Protein AF-X1B6N2-F1 (afdb_monomer)

Organism: NCBI:txid412755

Nearest PDB structures (foldseek):
  8rth-assembly1_A  TM=7.668E-01  e=2.408E-02  Trypanosoma brucei
  8tal-assembly1_A  TM=2.373E-01  e=2.293E+00  Mus musculus
  4dpo-assembly1_B  TM=2.134E-01  e=5.411E+00  Methanosarcina mazei Go1
  2omo-assembly2_C  TM=2.189E-01  e=5.065E+00  Nitrosomonas europaea

InterPro domains:
  IPR011761 ATP-grasp fold [PS50975] (32-85)

Structure (mmCIF, N/CA/C/O backbone):
data_AF-X1B6N2-F1
#
_entry.id   AF-X1B6N2-F1
#
loop_
_atom_site.group_PDB
_atom_site.id
_atom_site.type_symbol
_atom_site.label_atom_id
_atom_site.label_alt_id
_atom_site.label_comp_id
_atom_site.label_asym_id
_atom_site.label_entity_id
_atom_site.label_seq_id
_atom_site.pdbx_PDB_ins_code
_atom_site.Cartn_x
_atom_site.Cartn_y
_atom_site.Cartn_z
_atom_site.occupancy
_atom_site.B_iso_or_equiv
_atom_site.auth_seq_id
_atom_site.auth_comp_id
_atom_site.auth_asym_id
_atom_site.auth_atom_id
_atom_site.pdbx_PDB_model_num
ATOM 1 N N . MET A 1 1 ? 6.677 -3.067 -14.664 1.00 71.62 1 MET A N 1
ATOM 2 C CA . MET A 1 1 ? 6.536 -4.355 -13.943 1.00 71.62 1 MET A CA 1
ATOM 3 C C . MET A 1 1 ? 7.738 -5.256 -14.234 1.00 71.62 1 MET A C 1
ATOM 5 O O . MET A 1 1 ? 8.092 -5.418 -15.397 1.00 71.62 1 MET A O 1
ATOM 9 N N . TYR A 1 2 ? 8.398 -5.786 -13.197 1.00 74.31 2 TYR A N 1
ATOM 10 C CA . TYR A 1 2 ? 9.524 -6.727 -13.314 1.00 74.31 2 TYR A CA 1
ATOM 11 C C . TYR A 1 2 ? 9.417 -7.825 -12.237 1.00 74.31 2 TYR A C 1
ATOM 13 O O . TYR A 1 2 ? 9.084 -7.473 -11.101 1.00 74.31 2 TYR A O 1
ATOM 21 N N . PRO A 1 3 ? 9.724 -9.109 -12.536 1.00 81.62 3 PRO A N 1
ATOM 22 C CA . PRO A 1 3 ? 10.042 -9.691 -13.855 1.00 81.62 3 PRO A CA 1
ATOM 23 C C . PRO A 1 3 ? 8.958 -9.446 -14.921 1.00 81.62 3 PRO A C 1
ATOM 25 O O . PRO A 1 3 ? 7.836 -9.100 -14.579 1.00 81.62 3 PRO A O 1
ATOM 28 N N . LEU A 1 4 ? 9.296 -9.547 -16.213 1.00 74.62 4 LEU A N 1
ATOM 29 C CA . LEU A 1 4 ? 8.442 -9.039 -17.306 1.00 74.62 4 LEU A CA 1
ATOM 30 C C . LEU A 1 4 ? 7.071 -9.728 -17.432 1.00 74.62 4 LEU A C 1
ATOM 32 O O . LEU A 1 4 ? 6.153 -9.120 -17.970 1.00 74.62 4 LEU A O 1
ATOM 36 N N . GLU A 1 5 ? 6.922 -10.940 -16.899 1.00 76.12 5 GLU A N 1
ATOM 37 C CA . GLU A 1 5 ? 5.683 -11.733 -16.985 1.00 76.12 5 GLU A CA 1
ATOM 38 C C . GLU A 1 5 ? 5.037 -12.017 -15.620 1.00 76.12 5 GLU A C 1
ATOM 40 O O . GLU A 1 5 ? 3.840 -12.263 -15.536 1.00 76.12 5 GLU A O 1
ATOM 45 N N . PHE A 1 6 ? 5.820 -11.944 -14.542 1.00 79.06 6 PHE A N 1
ATOM 46 C CA . PHE A 1 6 ? 5.410 -12.321 -13.179 1.00 79.06 6 PHE A CA 1
ATOM 47 C C . PHE A 1 6 ? 5.747 -11.229 -12.160 1.00 79.06 6 PHE A C 1
ATOM 49 O O . PHE A 1 6 ? 5.996 -11.495 -10.986 1.00 79.06 6 PHE A O 1
ATOM 56 N N . GLY A 1 7 ? 5.892 -9.996 -12.636 1.00 75.75 7 GLY A N 1
ATOM 57 C CA . GLY A 1 7 ? 6.342 -8.887 -11.818 1.00 75.75 7 GLY A CA 1
ATOM 58 C C . GLY A 1 7 ? 5.245 -8.292 -10.957 1.00 75.75 7 GLY A C 1
ATOM 59 O O . GLY A 1 7 ? 4.057 -8.464 -11.198 1.00 75.75 7 GLY A O 1
ATOM 60 N N . ASN A 1 8 ? 5.670 -7.503 -9.979 1.00 81.38 8 ASN A N 1
ATOM 61 C CA . ASN A 1 8 ? 4.749 -6.746 -9.145 1.00 81.38 8 ASN A CA 1
ATOM 62 C C . ASN A 1 8 ? 4.259 -5.478 -9.852 1.00 81.38 8 ASN A C 1
ATOM 64 O O . ASN A 1 8 ? 4.995 -4.847 -10.626 1.00 81.38 8 ASN A O 1
ATOM 68 N N . SER A 1 9 ? 3.031 -5.069 -9.528 1.00 83.19 9 SER A N 1
ATOM 69 C CA . SER A 1 9 ? 2.481 -3.772 -9.924 1.00 83.19 9 SER A CA 1
ATOM 70 C C . SER A 1 9 ? 3.414 -2.653 -9.472 1.00 83.19 9 SER A C 1
ATOM 72 O O . SER A 1 9 ? 3.851 -2.620 -8.326 1.00 83.19 9 SER A O 1
ATOM 74 N N . SER A 1 10 ? 3.754 -1.746 -10.385 1.00 86.88 10 SER A N 1
ATOM 75 C CA . SER A 1 10 ? 4.660 -0.622 -10.122 1.00 86.88 10 SER A CA 1
ATOM 76 C C . SER A 1 10 ? 3.941 0.720 -10.034 1.00 86.88 10 SER A C 1
ATOM 78 O O . SER A 1 10 ? 4.579 1.708 -9.691 1.00 86.88 10 SER A O 1
ATOM 80 N N . LEU A 1 11 ? 2.638 0.763 -10.315 1.00 88.75 11 LEU A N 1
ATOM 81 C CA . LEU A 1 11 ? 1.822 1.970 -10.309 1.00 88.75 11 LEU A CA 1
ATOM 82 C C . LEU A 1 11 ? 0.584 1.762 -9.440 1.00 88.75 11 LEU A C 1
ATOM 84 O O . LEU A 1 11 ? -0.079 0.731 -9.530 1.00 88.75 11 LEU A O 1
ATOM 88 N N . MET A 1 12 ? 0.266 2.777 -8.647 1.00 91.88 12 MET A N 1
ATOM 89 C CA . MET A 1 12 ? -0.936 2.850 -7.828 1.00 91.88 12 MET A CA 1
ATOM 90 C C . MET A 1 12 ? -1.591 4.204 -8.005 1.00 91.88 12 MET A C 1
ATOM 92 O O . MET A 1 12 ? -0.906 5.226 -8.091 1.00 91.88 12 MET A O 1
ATOM 96 N N . VAL A 1 13 ? -2.919 4.199 -8.003 1.00 94.19 13 VAL A N 1
ATOM 97 C CA . VAL A 1 13 ? -3.738 5.406 -8.002 1.00 94.19 13 VAL A CA 1
ATOM 98 C C . VAL A 1 13 ? -4.804 5.251 -6.926 1.00 94.19 13 VAL A C 1
ATOM 100 O O . VAL A 1 13 ? -5.467 4.216 -6.872 1.00 94.19 13 VAL A O 1
ATOM 103 N N . SER A 1 14 ? -4.967 6.253 -6.062 1.00 95.75 14 SER A N 1
ATOM 104 C CA . SER A 1 14 ? -6.079 6.263 -5.112 1.00 95.75 14 SER A CA 1
ATOM 105 C C . SER A 1 14 ? -7.376 6.626 -5.835 1.00 95.75 14 SER A C 1
ATOM 107 O O . SER A 1 14 ? -7.438 7.606 -6.579 1.00 95.75 14 SER A O 1
ATOM 109 N N . VAL A 1 15 ? -8.424 5.835 -5.626 1.00 95.12 15 VAL A N 1
ATOM 110 C CA . VAL A 1 15 ? -9.726 5.996 -6.292 1.00 95.12 15 VAL A CA 1
ATOM 111 C C . VAL A 1 15 ? -10.812 6.339 -5.271 1.00 95.12 15 VAL A C 1
ATOM 113 O O . VAL A 1 15 ? -10.613 6.085 -4.089 1.00 95.12 15 VAL A O 1
ATOM 116 N N . PRO A 1 16 ? -11.936 6.950 -5.667 1.00 94.75 16 PRO A N 1
ATOM 117 C CA . PRO A 1 16 ? -13.070 7.168 -4.771 1.00 94.75 16 PRO A CA 1
ATOM 118 C C . PRO A 1 16 ? -13.611 5.867 -4.162 1.00 94.75 16 PRO A C 1
ATOM 120 O O . PRO A 1 16 ? -13.800 4.876 -4.860 1.00 94.75 16 PRO A O 1
ATOM 123 N N . LEU A 1 17 ? -13.935 5.889 -2.864 1.00 91.50 17 LEU A N 1
ATOM 124 C CA . LEU A 1 17 ? -14.487 4.722 -2.159 1.00 91.50 17 LEU A CA 1
ATOM 125 C C . LEU A 1 17 ? -15.826 4.251 -2.754 1.00 91.50 17 LEU A C 1
ATOM 127 O O . LEU A 1 17 ? -16.093 3.056 -2.809 1.00 91.50 17 LEU A O 1
ATOM 131 N N . GLN A 1 18 ? -16.644 5.187 -3.240 1.00 91.50 18 GLN A N 1
ATOM 132 C CA . GLN A 1 18 ? -17.932 4.903 -3.883 1.00 91.50 18 GLN A CA 1
ATOM 133 C C . GLN A 1 18 ? -17.805 4.048 -5.157 1.00 91.50 18 GLN A C 1
ATOM 135 O O . GLN A 1 18 ? -18.736 3.325 -5.497 1.00 91.50 18 GLN A O 1
ATOM 140 N N . ASP A 1 19 ? -16.645 4.070 -5.822 1.00 92.69 19 ASP A N 1
ATOM 141 C CA . ASP A 1 19 ? -16.393 3.277 -7.031 1.00 92.69 19 ASP A CA 1
ATOM 142 C C . ASP A 1 19 ? -16.090 1.800 -6.700 1.00 92.69 19 ASP A C 1
ATOM 144 O O . ASP A 1 19 ? -15.926 0.978 -7.605 1.00 92.69 19 ASP A O 1
ATOM 148 N N . LEU A 1 20 ? -15.997 1.466 -5.405 1.00 92.88 20 LEU A N 1
ATOM 149 C CA . LEU A 1 20 ? -15.591 0.165 -4.867 1.00 92.88 20 LEU A CA 1
ATOM 150 C C . LEU A 1 20 ? -16.683 -0.508 -4.016 1.00 92.88 20 LEU A C 1
ATOM 152 O O . LEU A 1 20 ? -16.376 -1.454 -3.293 1.00 92.88 20 LEU A O 1
ATOM 156 N N . GLY A 1 21 ? -17.937 -0.038 -4.084 1.00 90.94 21 GLY A N 1
ATOM 157 C CA . GLY A 1 21 ? -19.031 -0.462 -3.193 1.00 90.94 21 GLY A CA 1
ATOM 158 C C . GLY A 1 21 ? -19.150 -1.981 -3.012 1.00 90.94 21 GLY A C 1
ATOM 159 O O . GLY A 1 21 ? -19.050 -2.465 -1.888 1.00 90.94 21 GLY A O 1
ATOM 160 N N . GLU A 1 22 ? -19.239 -2.734 -4.112 1.00 91.81 22 GLU A N 1
ATOM 161 C CA . GLU A 1 22 ? -19.343 -4.205 -4.096 1.00 91.81 22 GLU A CA 1
ATOM 162 C C . GLU A 1 22 ? -18.160 -4.878 -3.372 1.00 91.81 22 GLU A C 1
ATOM 164 O O . GLU A 1 22 ? -18.343 -5.783 -2.558 1.00 91.81 22 GLU A O 1
ATOM 169 N N . ALA A 1 23 ? -16.933 -4.411 -3.622 1.00 95.06 23 ALA A N 1
ATOM 170 C CA . ALA A 1 23 ? -15.739 -4.957 -2.981 1.00 95.06 23 ALA A CA 1
ATOM 171 C C . ALA A 1 23 ? -15.707 -4.635 -1.477 1.00 95.06 23 ALA A C 1
ATOM 173 O O . ALA A 1 23 ? -15.318 -5.481 -0.671 1.00 95.06 23 ALA A O 1
ATOM 174 N N . CYS A 1 24 ? -16.134 -3.432 -1.083 1.00 94.38 24 CYS A N 1
ATOM 175 C CA . CYS A 1 24 ? -16.228 -3.039 0.322 1.00 94.38 24 CYS A CA 1
ATOM 176 C C . CYS A 1 24 ? -17.283 -3.854 1.082 1.00 94.38 24 CYS A C 1
ATOM 178 O O . CYS A 1 24 ? -16.999 -4.314 2.187 1.00 94.38 24 CYS A O 1
ATOM 180 N N . GLU A 1 25 ? -18.462 -4.062 0.494 1.00 95.12 25 GLU A N 1
ATOM 181 C CA . GLU A 1 25 ? -19.534 -4.877 1.081 1.00 95.12 25 GLU A CA 1
ATOM 182 C C . GLU A 1 25 ? -19.102 -6.336 1.256 1.00 95.12 25 GLU A C 1
ATOM 184 O O . GLU A 1 25 ? -19.294 -6.913 2.330 1.00 95.12 25 GLU A O 1
ATOM 189 N N . TYR A 1 26 ? -18.442 -6.911 0.243 1.00 96.12 26 TYR A N 1
ATOM 190 C CA . TYR A 1 26 ? -17.870 -8.254 0.330 1.00 96.12 26 TYR A CA 1
ATOM 191 C C . TYR A 1 26 ? -16.885 -8.378 1.500 1.00 96.12 26 TYR A C 1
ATOM 193 O O . TYR A 1 26 ? -16.972 -9.320 2.290 1.00 96.12 26 TYR A O 1
ATOM 201 N N . LEU A 1 27 ? -15.955 -7.425 1.636 1.00 96.88 27 LEU A N 1
ATOM 202 C CA . LEU A 1 27 ? -14.951 -7.450 2.702 1.00 96.88 27 LEU A CA 1
ATOM 203 C C . LEU A 1 27 ? -15.569 -7.271 4.092 1.00 96.88 27 LEU A C 1
ATOM 205 O O . LEU A 1 27 ? -15.185 -7.994 5.010 1.00 96.88 27 LEU A O 1
ATOM 209 N N . ASP A 1 28 ? -16.521 -6.348 4.259 1.00 95.12 28 ASP A N 1
ATOM 210 C CA . ASP A 1 28 ? -17.212 -6.139 5.538 1.00 95.12 28 ASP A CA 1
ATOM 211 C C . ASP A 1 28 ? -17.963 -7.409 5.968 1.00 95.12 28 ASP A C 1
ATOM 213 O O . ASP A 1 28 ? -17.796 -7.872 7.098 1.00 95.12 28 ASP A O 1
ATOM 217 N N . GLY A 1 29 ? -18.706 -8.039 5.051 1.00 97.44 29 GLY A N 1
ATOM 218 C CA . GLY A 1 29 ? -19.387 -9.309 5.312 1.00 97.44 29 GLY A CA 1
ATOM 219 C C . GLY A 1 29 ? -18.416 -10.442 5.658 1.00 97.44 29 GLY A C 1
ATOM 220 O O . GLY A 1 29 ? -18.598 -11.135 6.664 1.00 97.44 29 GLY A O 1
ATOM 221 N N . PHE A 1 30 ? -17.350 -10.599 4.867 1.00 97.31 30 PHE A N 1
ATOM 222 C CA . PHE A 1 30 ? -16.332 -11.625 5.085 1.00 97.31 30 PHE A CA 1
ATOM 223 C C . PHE A 1 30 ? -15.659 -11.473 6.453 1.00 97.31 30 PHE A C 1
ATOM 225 O O . PHE A 1 30 ? -15.693 -12.411 7.252 1.00 97.31 30 PHE A O 1
ATOM 232 N N . PHE A 1 31 ? -15.101 -10.301 6.772 1.00 97.62 31 PHE A N 1
ATOM 233 C CA . PHE A 1 31 ? -14.370 -10.106 8.026 1.00 97.62 31 PHE A CA 1
ATOM 234 C C . PHE A 1 31 ? -15.265 -10.200 9.261 1.00 97.62 31 PHE A C 1
ATOM 236 O O . PHE A 1 31 ? -14.838 -10.781 10.261 1.00 97.62 31 PHE A O 1
ATOM 243 N N . ARG A 1 32 ? -16.517 -9.723 9.187 1.00 97.19 32 ARG A N 1
ATOM 244 C CA . ARG A 1 32 ? -17.500 -9.926 10.264 1.00 97.19 32 ARG A CA 1
ATOM 245 C C . ARG A 1 32 ? -17.783 -11.403 10.503 1.00 97.19 32 ARG A C 1
ATOM 247 O O . ARG A 1 32 ? -17.821 -11.819 11.656 1.00 97.19 32 ARG A O 1
ATOM 254 N N . SER A 1 33 ? -17.938 -12.196 9.440 1.00 98.00 33 SER A N 1
ATOM 255 C CA . SER A 1 33 ? -18.261 -13.626 9.561 1.00 98.00 33 SER A CA 1
ATOM 256 C C . SER A 1 33 ? -17.178 -14.441 10.275 1.00 98.00 33 SER A C 1
ATOM 258 O O . SER A 1 33 ? -17.494 -15.421 10.945 1.00 98.00 33 SER A O 1
ATOM 260 N N . ILE A 1 34 ? -15.915 -14.012 10.178 1.00 97.50 34 ILE A N 1
ATOM 261 C CA . ILE A 1 34 ? -14.771 -14.669 10.825 1.00 97.50 34 ILE A CA 1
ATOM 262 C C . ILE A 1 34 ? -14.284 -13.940 12.088 1.00 97.50 3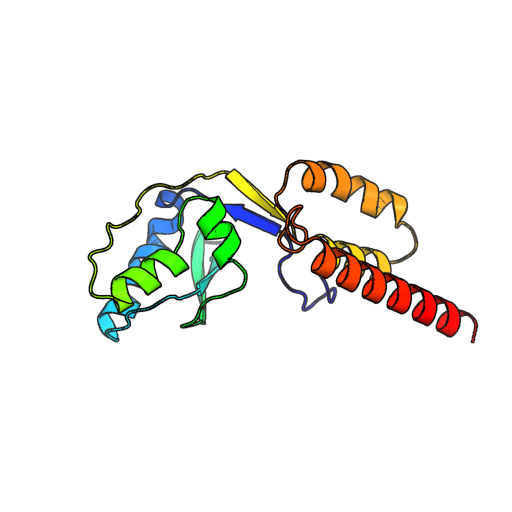4 ILE A C 1
ATOM 264 O O . ILE A 1 34 ? -13.289 -14.348 12.681 1.00 97.50 34 ILE A O 1
ATOM 268 N N . GLY A 1 35 ? -14.948 -12.850 12.491 1.00 96.88 35 GLY A N 1
ATOM 269 C CA . GLY A 1 35 ? -14.568 -12.046 13.657 1.00 96.88 35 GLY A CA 1
ATOM 270 C C . GLY A 1 35 ? -13.177 -11.407 13.559 1.00 96.88 35 GLY A C 1
ATOM 271 O O . GLY A 1 35 ? -12.546 -11.141 14.586 1.00 96.88 35 GLY A O 1
ATOM 272 N N . TYR A 1 36 ? -12.670 -11.183 12.344 1.00 95.62 36 TYR A N 1
ATOM 273 C CA . TYR A 1 36 ? -11.321 -10.660 12.145 1.00 95.62 36 TYR A CA 1
ATOM 274 C C . TYR A 1 36 ? -11.249 -9.165 12.459 1.00 95.62 36 TYR A C 1
ATOM 276 O O . TYR A 1 36 ? -12.033 -8.369 11.945 1.00 95.62 36 TYR A O 1
ATOM 284 N N . HIS A 1 37 ? -10.246 -8.789 13.251 1.00 91.12 37 HIS A N 1
ATOM 285 C CA . HIS A 1 37 ? -9.924 -7.406 13.581 1.00 91.12 37 HIS A CA 1
ATOM 286 C C . HIS A 1 37 ? -8.426 -7.182 13.388 1.00 91.12 37 HIS A C 1
ATOM 288 O O . HIS A 1 37 ? -7.604 -7.833 14.032 1.00 91.12 37 HIS A O 1
ATOM 294 N N . GLY A 1 38 ? -8.060 -6.265 12.498 1.00 92.31 38 GLY A N 1
ATOM 295 C CA . GLY A 1 38 ? -6.662 -5.969 12.215 1.00 92.31 38 GLY A CA 1
ATOM 296 C C . GLY A 1 38 ? -6.457 -5.292 10.869 1.00 92.31 38 GLY A C 1
ATOM 297 O O . GLY A 1 38 ? -7.404 -5.013 10.132 1.00 92.31 38 GLY A O 1
ATOM 298 N N . ILE A 1 39 ? -5.191 -5.023 10.558 1.00 95.06 39 ILE A N 1
ATOM 299 C CA . ILE A 1 39 ? -4.790 -4.483 9.260 1.00 95.06 39 ILE A CA 1
ATOM 300 C C . ILE A 1 39 ? -4.814 -5.610 8.233 1.00 95.06 39 ILE A C 1
ATOM 302 O O . ILE A 1 39 ? -4.163 -6.636 8.423 1.00 95.06 39 ILE A O 1
ATOM 306 N N . PHE A 1 40 ? -5.473 -5.367 7.105 1.00 95.38 40 PHE A N 1
ATOM 307 C CA . PHE A 1 40 ? -5.466 -6.270 5.964 1.00 95.38 40 PHE A CA 1
ATOM 308 C C . PHE A 1 40 ? -5.126 -5.536 4.663 1.00 95.38 40 PHE A C 1
ATOM 310 O O . PHE A 1 40 ? -5.209 -4.311 4.567 1.00 95.38 40 PHE A O 1
ATOM 317 N N . SER A 1 41 ? -4.785 -6.312 3.640 1.00 95.25 41 SER A N 1
ATOM 318 C CA . SER A 1 41 ? -4.730 -5.882 2.244 1.00 95.25 41 SER A CA 1
ATOM 319 C C . SER A 1 41 ? -5.513 -6.884 1.410 1.00 95.25 41 SER A C 1
ATOM 321 O O . SER A 1 41 ? -5.216 -8.074 1.459 1.00 95.25 41 SER A O 1
ATOM 323 N N . ALA A 1 42 ? -6.492 -6.416 0.643 1.00 95.44 42 ALA A N 1
ATOM 324 C CA . ALA A 1 42 ? -7.269 -7.251 -0.264 1.00 95.44 42 ALA A CA 1
ATOM 325 C C . ALA A 1 42 ? -7.022 -6.815 -1.708 1.00 95.44 42 ALA A C 1
ATOM 327 O O . ALA A 1 42 ? -7.035 -5.620 -2.006 1.00 95.44 42 ALA A O 1
ATOM 328 N N . GLU A 1 43 ? -6.793 -7.780 -2.591 1.00 95.00 43 GLU A N 1
ATOM 329 C CA . GLU A 1 43 ? -6.596 -7.536 -4.015 1.00 95.00 43 GLU A CA 1
ATOM 330 C C . GLU A 1 43 ? -7.783 -8.074 -4.805 1.00 95.00 43 GLU A C 1
ATOM 332 O O . GLU A 1 43 ? -8.182 -9.228 -4.652 1.00 95.00 43 GLU A O 1
ATOM 337 N N . PHE A 1 44 ? -8.328 -7.226 -5.673 1.00 96.06 44 PHE A N 1
ATOM 338 C CA . PHE A 1 44 ? -9.411 -7.574 -6.579 1.00 96.06 44 PHE A CA 1
ATOM 339 C C . PHE A 1 44 ? -8.982 -7.342 -8.019 1.00 96.06 44 PHE A C 1
ATOM 341 O O . PHE A 1 44 ? -8.292 -6.371 -8.336 1.00 96.06 44 PHE A O 1
ATOM 348 N N . LYS A 1 45 ? -9.491 -8.183 -8.914 1.00 94.88 45 LYS A N 1
ATOM 349 C CA . LYS A 1 45 ? -9.469 -7.941 -10.351 1.00 94.88 45 LYS A CA 1
ATOM 350 C C . LYS A 1 45 ? -10.855 -7.510 -10.806 1.00 94.88 45 LYS A C 1
ATOM 352 O O . LYS A 1 45 ? -11.814 -8.255 -10.627 1.00 94.88 45 LYS A O 1
ATOM 357 N N . LYS A 1 46 ? -10.954 -6.335 -11.429 1.00 94.44 46 LYS A N 1
ATOM 358 C CA . LYS A 1 46 ? -12.183 -5.904 -12.102 1.00 94.44 46 LYS A CA 1
ATOM 359 C C . LYS A 1 46 ? -12.291 -6.621 -13.445 1.00 94.44 46 LYS A C 1
ATOM 361 O O . LYS A 1 46 ? -11.442 -6.437 -14.320 1.00 94.44 46 LYS A O 1
ATOM 366 N N . ASP A 1 47 ? -13.292 -7.476 -13.584 1.00 94.50 47 ASP A N 1
ATOM 367 C CA . ASP A 1 47 ? -13.568 -8.184 -14.826 1.00 94.50 47 ASP A CA 1
ATOM 368 C C . ASP A 1 47 ? -14.132 -7.194 -15.853 1.00 94.50 47 ASP A C 1
ATOM 370 O O . ASP A 1 47 ? -15.082 -6.466 -15.587 1.00 94.50 47 ASP A O 1
ATOM 374 N N . GLN A 1 48 ? -13.506 -7.107 -17.027 1.00 94.94 48 GLN A N 1
ATOM 375 C CA . GLN A 1 48 ? -13.902 -6.130 -18.047 1.00 94.94 48 GLN A CA 1
ATOM 376 C C . GLN A 1 48 ? -15.210 -6.498 -18.755 1.00 94.94 48 GLN A C 1
ATOM 378 O O . GLN A 1 48 ? -15.780 -5.650 -19.434 1.00 94.94 48 GLN A O 1
ATOM 383 N N . ARG A 1 49 ? -15.672 -7.749 -18.631 1.00 95.69 49 ARG A N 1
ATOM 384 C CA . ARG A 1 49 ? -16.869 -8.241 -19.328 1.00 95.69 49 ARG A CA 1
ATOM 385 C C . ARG A 1 49 ? -18.157 -7.772 -18.661 1.00 95.69 49 ARG A C 1
ATOM 387 O O . ARG A 1 49 ? -19.108 -7.444 -19.358 1.00 95.69 49 ARG A O 1
ATOM 394 N N . ASP A 1 50 ? -18.175 -7.755 -17.333 1.00 94.75 50 ASP A N 1
ATOM 395 C CA . ASP A 1 50 ? -19.343 -7.431 -16.507 1.00 94.75 50 ASP A CA 1
ATOM 396 C C . ASP A 1 50 ? -19.081 -6.286 -15.511 1.00 94.75 50 ASP A C 1
ATOM 398 O O . ASP A 1 50 ? -20.015 -5.773 -14.903 1.00 94.75 50 ASP A O 1
ATOM 402 N N . GLY A 1 51 ? -17.831 -5.836 -15.364 1.00 91.50 51 GLY A N 1
ATOM 403 C CA . GLY A 1 51 ? -17.449 -4.766 -14.445 1.00 91.50 51 GLY A CA 1
ATOM 404 C C . GLY A 1 51 ? -17.326 -5.205 -12.985 1.00 91.50 51 GLY A C 1
ATOM 405 O O . GLY A 1 51 ? -17.049 -4.351 -12.142 1.00 91.50 51 GLY A O 1
ATOM 406 N N . VAL A 1 52 ? -17.491 -6.498 -12.692 1.00 93.50 52 VAL A N 1
ATOM 407 C CA . VAL A 1 52 ? -17.542 -7.050 -11.332 1.00 93.50 52 VAL A CA 1
ATOM 408 C C . VAL A 1 52 ? -16.141 -7.187 -10.739 1.00 93.50 52 VAL A C 1
ATOM 410 O O . VAL A 1 52 ? -15.190 -7.596 -11.417 1.00 93.50 52 VAL A O 1
ATOM 413 N N . PHE A 1 53 ? -16.000 -6.874 -9.450 1.00 95.88 53 PHE A N 1
ATOM 414 C CA . PHE A 1 53 ? -14.754 -7.098 -8.718 1.00 95.88 53 PHE A CA 1
ATOM 415 C C . PHE A 1 53 ? -14.657 -8.548 -8.235 1.00 95.88 53 PHE A C 1
ATOM 417 O O . PHE A 1 53 ? -15.435 -9.000 -7.401 1.00 95.88 53 PHE A O 1
ATOM 424 N N . ARG A 1 54 ? -13.652 -9.287 -8.713 1.00 95.50 54 ARG A N 1
ATOM 425 C CA . ARG A 1 54 ? -13.366 -10.659 -8.271 1.00 95.50 54 ARG A CA 1
ATOM 426 C C . ARG A 1 54 ? -12.171 -10.665 -7.329 1.00 95.50 54 ARG A C 1
ATOM 428 O O . ARG A 1 54 ? -11.108 -10.163 -7.696 1.00 95.50 54 ARG A O 1
ATOM 435 N N . ILE A 1 55 ? -12.342 -11.224 -6.132 1.00 96.81 55 ILE A N 1
ATOM 436 C CA . ILE A 1 55 ? -11.262 -11.337 -5.146 1.00 96.81 55 ILE A CA 1
ATOM 437 C C . ILE A 1 55 ? -10.138 -12.234 -5.685 1.00 96.81 55 ILE A C 1
ATOM 439 O O . ILE A 1 55 ? -10.399 -13.294 -6.253 1.00 96.81 55 ILE A O 1
ATOM 443 N N . LEU A 1 56 ? -8.892 -11.793 -5.524 1.00 95.25 56 LEU A N 1
ATOM 444 C CA . LEU A 1 56 ? -7.691 -12.578 -5.813 1.00 95.25 56 LEU A CA 1
ATOM 445 C C . LEU A 1 56 ? -7.063 -13.095 -4.521 1.00 95.25 56 LEU A C 1
ATOM 447 O O . LEU A 1 56 ? -6.815 -14.290 -4.386 1.00 95.25 56 LEU A O 1
ATOM 451 N N . GLU A 1 57 ? -6.821 -12.193 -3.570 1.00 95.12 57 GLU A N 1
ATOM 452 C CA . GLU A 1 57 ? -6.111 -12.501 -2.331 1.00 95.12 57 GLU A CA 1
ATOM 453 C C . GLU A 1 57 ? -6.559 -11.575 -1.194 1.00 95.12 57 GLU A C 1
ATOM 455 O O . GLU A 1 57 ? -6.859 -10.400 -1.411 1.00 95.12 57 GLU A O 1
ATOM 460 N N . ILE A 1 58 ? -6.546 -12.097 0.036 1.00 96.31 58 ILE A N 1
ATOM 461 C CA . ILE A 1 58 ? -6.619 -11.310 1.269 1.00 96.31 58 ILE A CA 1
ATOM 462 C C . ILE A 1 58 ? -5.393 -11.636 2.126 1.00 96.31 58 ILE A C 1
ATOM 464 O O . ILE A 1 58 ? -5.212 -12.762 2.581 1.00 96.31 58 ILE A O 1
ATOM 468 N N . ASN A 1 59 ? -4.571 -10.626 2.390 1.00 95.25 59 ASN A N 1
ATOM 469 C CA . ASN A 1 59 ? -3.450 -10.689 3.316 1.00 95.25 59 ASN A CA 1
ATOM 470 C C . ASN A 1 59 ? -3.876 -10.085 4.661 1.00 95.25 59 ASN A C 1
ATOM 472 O O . ASN A 1 59 ? -4.079 -8.876 4.750 1.00 95.25 59 ASN A O 1
ATOM 476 N N . ALA A 1 60 ? -3.958 -10.893 5.719 1.00 94.69 60 ALA A N 1
ATOM 477 C CA . ALA A 1 60 ? -4.310 -10.461 7.081 1.00 94.69 60 ALA A CA 1
ATOM 478 C C . ALA A 1 60 ? -3.132 -9.794 7.830 1.00 94.69 60 ALA A C 1
ATOM 480 O O . ALA A 1 60 ? -2.815 -10.147 8.967 1.00 94.69 60 ALA A O 1
ATOM 481 N N . ARG A 1 61 ? -2.417 -8.893 7.151 1.00 93.19 61 ARG A N 1
ATOM 482 C CA . ARG A 1 61 ? -1.227 -8.194 7.651 1.00 93.19 61 ARG A CA 1
ATOM 483 C C . ARG A 1 61 ? -1.007 -6.884 6.887 1.00 93.19 61 ARG A C 1
ATOM 485 O O . ARG A 1 61 ? -1.475 -6.763 5.750 1.00 93.19 61 ARG A O 1
ATOM 492 N N . PRO A 1 62 ? -0.223 -5.940 7.439 1.00 91.69 62 PRO A N 1
ATOM 493 C CA . PRO A 1 62 ? 0.247 -4.787 6.685 1.00 91.69 62 PRO A CA 1
ATOM 494 C C . PRO A 1 62 ? 0.976 -5.207 5.408 1.00 91.69 62 PRO A C 1
ATOM 496 O O . PRO A 1 62 ? 1.753 -6.170 5.386 1.00 91.69 62 PRO A O 1
ATOM 499 N N . TRP A 1 63 ? 0.742 -4.447 4.343 1.00 90.56 63 TRP A N 1
ATOM 500 C CA . TRP A 1 63 ? 1.423 -4.621 3.065 1.00 90.56 63 TRP A CA 1
ATOM 501 C C . TRP A 1 63 ? 2.084 -3.323 2.616 1.00 90.56 63 TRP A C 1
ATOM 503 O O . TRP A 1 63 ? 1.897 -2.271 3.224 1.00 90.56 63 TRP A O 1
ATOM 513 N N . TRP A 1 64 ? 2.892 -3.378 1.561 1.00 86.88 64 TRP A N 1
ATOM 514 C CA . TRP A 1 64 ? 3.726 -2.244 1.143 1.00 86.88 64 TRP A CA 1
ATOM 515 C C . TRP A 1 64 ? 2.937 -0.990 0.712 1.00 86.88 64 TRP A C 1
ATOM 517 O O . TRP A 1 64 ? 3.508 0.093 0.648 1.00 86.88 64 TRP A O 1
ATOM 527 N N . PHE A 1 65 ? 1.621 -1.098 0.494 1.00 87.81 65 PHE A N 1
ATOM 528 C CA . PHE A 1 65 ? 0.720 0.027 0.201 1.00 87.81 65 PHE A CA 1
ATOM 529 C C . PHE A 1 65 ? 0.325 0.863 1.428 1.00 87.81 65 PHE A C 1
ATOM 531 O O . PHE A 1 65 ? -0.315 1.901 1.281 1.00 87.81 65 PHE A O 1
ATOM 538 N N . THR A 1 66 ? 0.697 0.429 2.632 1.00 93.06 66 THR A N 1
ATOM 539 C CA . THR A 1 66 ? 0.306 1.071 3.896 1.00 93.06 66 THR A CA 1
ATOM 540 C C . THR A 1 66 ? 0.723 2.543 3.959 1.00 93.06 66 THR A C 1
ATOM 542 O O . THR A 1 66 ? -0.090 3.408 4.269 1.00 93.06 66 THR A O 1
ATOM 545 N N . GLU A 1 67 ? 1.963 2.844 3.569 1.00 91.75 67 GLU A N 1
ATOM 546 C CA . GLU A 1 67 ? 2.475 4.218 3.512 1.00 91.75 67 GLU A CA 1
ATOM 547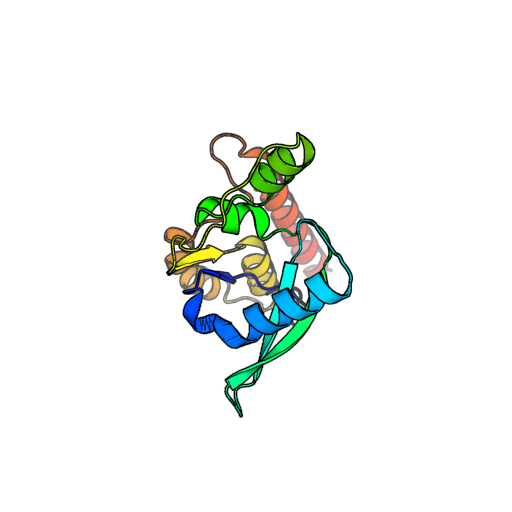 C C . GLU A 1 67 ? 1.733 5.063 2.462 1.00 91.75 67 GLU A C 1
ATOM 549 O O . GLU A 1 67 ? 1.455 6.243 2.668 1.00 91.75 67 GLU A O 1
ATOM 554 N N . PHE A 1 68 ? 1.356 4.464 1.329 1.00 94.25 68 PHE A N 1
ATOM 555 C CA . PHE A 1 68 ? 0.573 5.165 0.314 1.00 94.25 68 PHE A CA 1
ATOM 556 C C . PHE A 1 68 ? -0.827 5.525 0.828 1.00 94.25 68 PHE A C 1
ATOM 558 O O . PHE A 1 68 ? -1.279 6.656 0.633 1.00 94.25 68 PHE A O 1
ATOM 565 N N . ALA A 1 69 ? -1.483 4.598 1.530 1.00 94.81 69 ALA A N 1
ATOM 566 C CA . ALA A 1 69 ? -2.761 4.850 2.187 1.00 94.81 69 ALA A CA 1
ATOM 567 C C . ALA A 1 69 ? -2.639 5.983 3.222 1.00 94.81 69 ALA A C 1
ATOM 569 O O . ALA A 1 69 ? -3.440 6.922 3.189 1.00 94.81 69 ALA A O 1
ATOM 570 N N . ALA A 1 70 ? -1.586 5.973 4.050 1.00 95.06 70 ALA A N 1
ATOM 571 C CA . ALA A 1 70 ? -1.310 7.032 5.021 1.00 95.06 70 ALA A CA 1
ATOM 572 C C . ALA A 1 70 ? -1.136 8.405 4.347 1.00 95.06 70 ALA A C 1
ATOM 574 O O . ALA A 1 70 ? -1.787 9.374 4.741 1.00 95.06 70 ALA A O 1
ATOM 575 N N . ARG A 1 71 ? -0.370 8.487 3.248 1.00 93.56 71 ARG A N 1
ATOM 576 C CA . ARG A 1 71 ? -0.220 9.718 2.439 1.00 93.56 71 ARG A CA 1
ATOM 577 C C . ARG A 1 71 ? -1.538 10.206 1.829 1.00 93.56 71 ARG A C 1
ATOM 579 O O . ARG A 1 71 ? -1.730 11.415 1.663 1.00 93.56 71 ARG A O 1
ATOM 586 N N . CYS A 1 72 ? -2.461 9.292 1.528 1.00 96.19 72 CYS A N 1
ATOM 587 C CA . CYS A 1 72 ? -3.816 9.631 1.090 1.00 96.19 72 CYS A CA 1
ATOM 588 C C . CYS A 1 72 ? -4.722 10.103 2.244 1.00 96.19 72 CYS A C 1
ATOM 590 O O . CYS A 1 72 ? -5.789 10.655 1.983 1.00 96.19 72 CYS A O 1
ATOM 592 N N . GLY A 1 73 ? -4.298 9.950 3.501 1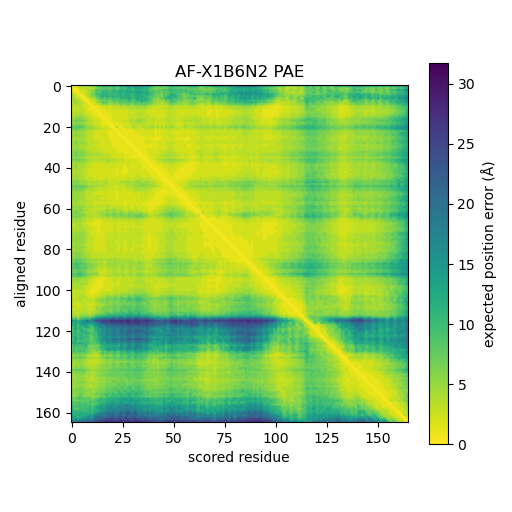.00 95.81 73 GLY A N 1
ATOM 593 C CA . GLY A 1 73 ? -5.051 10.324 4.700 1.00 95.81 73 GLY A CA 1
ATOM 594 C C . GLY A 1 73 ? -5.675 9.145 5.451 1.00 95.81 73 GLY A C 1
ATOM 595 O O . GLY A 1 73 ? -6.504 9.375 6.324 1.00 95.81 73 GLY A O 1
ATOM 596 N N . VAL A 1 74 ? -5.303 7.903 5.125 1.00 95.62 74 VAL A N 1
ATOM 597 C CA . VAL A 1 74 ? -5.779 6.675 5.784 1.00 95.62 74 VAL A CA 1
ATOM 598 C C . VAL A 1 74 ? -4.599 5.962 6.448 1.00 95.62 74 VAL A C 1
ATOM 600 O O . VAL A 1 74 ? -4.025 5.022 5.900 1.00 95.62 74 VAL A O 1
ATOM 603 N N . ASP A 1 75 ? -4.200 6.434 7.627 1.00 95.62 75 ASP A N 1
ATOM 604 C CA . ASP A 1 75 ? -3.085 5.854 8.382 1.00 95.62 75 ASP A CA 1
ATOM 605 C C . ASP A 1 75 ? -3.538 4.648 9.219 1.00 95.62 75 ASP A C 1
ATOM 607 O O . ASP A 1 75 ? -3.797 4.735 10.423 1.00 95.62 75 ASP A O 1
ATOM 611 N N . VAL A 1 76 ? -3.634 3.497 8.553 1.00 94.81 76 VAL A N 1
ATOM 612 C CA . VAL A 1 76 ? -4.069 2.239 9.175 1.00 94.81 76 VAL A CA 1
ATOM 613 C C . VAL A 1 76 ? -3.115 1.733 10.263 1.00 94.81 76 VAL A C 1
ATOM 615 O O . VAL A 1 76 ? -3.550 0.985 11.136 1.00 94.81 76 VAL A O 1
ATOM 618 N N . VAL A 1 77 ? -1.839 2.142 10.254 1.00 95.12 77 VAL A N 1
ATOM 619 C CA . VAL A 1 77 ? -0.861 1.739 11.280 1.00 95.12 77 VAL A CA 1
ATOM 620 C C . VAL A 1 77 ? -1.138 2.480 12.571 1.00 95.12 77 VAL A C 1
ATOM 622 O O . VAL A 1 77 ? -1.282 1.847 13.615 1.00 95.12 77 VAL A O 1
ATOM 625 N N . THR A 1 78 ? -1.289 3.802 12.497 1.00 95.50 78 THR A N 1
ATOM 626 C CA . THR A 1 78 ? -1.661 4.611 13.660 1.00 95.50 78 THR A CA 1
ATOM 627 C C . THR A 1 78 ? -3.035 4.207 14.190 1.00 95.50 78 THR A C 1
ATOM 629 O O . THR A 1 78 ? -3.223 4.120 15.402 1.00 95.50 78 THR A O 1
ATOM 632 N N . MET A 1 79 ? -3.995 3.897 13.310 1.00 95.62 79 MET A N 1
ATOM 633 C CA . MET A 1 79 ? -5.298 3.361 13.725 1.00 95.62 79 MET A CA 1
ATOM 634 C C . MET A 1 79 ? -5.147 2.046 14.503 1.00 95.62 79 MET A C 1
ATOM 636 O O . MET A 1 79 ? -5.701 1.917 15.591 1.00 95.62 79 MET A O 1
ATOM 640 N N . ALA A 1 80 ? -4.373 1.086 13.990 1.00 94.75 80 ALA A N 1
ATOM 641 C CA . A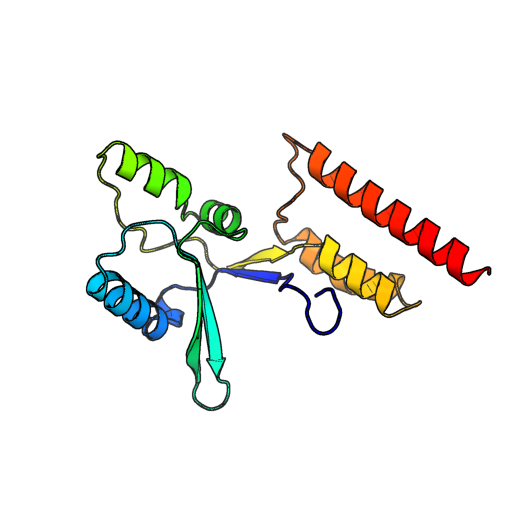LA A 1 80 ? -4.151 -0.184 14.678 1.00 94.75 80 ALA A CA 1
ATOM 642 C C . ALA A 1 80 ? -3.410 -0.008 16.012 1.00 94.75 80 ALA A C 1
ATOM 644 O O . ALA A 1 80 ? -3.750 -0.674 16.987 1.00 94.75 80 ALA A O 1
ATOM 645 N N . TYR A 1 81 ? -2.443 0.913 16.077 1.00 95.75 81 TYR A N 1
ATOM 646 C CA . TYR A 1 81 ? -1.744 1.269 17.311 1.00 95.75 81 TYR A CA 1
ATOM 647 C C . TYR A 1 81 ? -2.710 1.792 18.383 1.00 95.75 81 TYR A C 1
ATOM 649 O O . TYR A 1 81 ? -2.706 1.296 19.505 1.00 95.75 81 TYR A O 1
ATOM 657 N N . LYS A 1 82 ? -3.597 2.726 18.023 1.00 96.38 82 LYS A N 1
ATOM 658 C CA . LYS A 1 82 ? -4.631 3.252 18.928 1.00 96.38 82 LYS A CA 1
ATOM 659 C C . LYS A 1 82 ? -5.575 2.162 19.428 1.00 96.38 82 LYS A C 1
ATOM 661 O O . LYS A 1 82 ? -5.817 2.067 20.626 1.00 96.38 82 LYS A O 1
ATOM 666 N N . VAL A 1 83 ? -6.040 1.290 18.533 1.00 94.75 83 VAL A N 1
ATOM 667 C CA . VAL A 1 83 ? -6.867 0.134 18.918 1.00 94.75 83 VAL A CA 1
ATOM 668 C C . VAL A 1 83 ? -6.127 -0.772 19.906 1.00 94.75 83 VAL A C 1
ATOM 670 O O . VAL A 1 83 ? -6.722 -1.210 20.886 1.00 94.75 83 VAL A O 1
ATOM 673 N N . ALA A 1 84 ? -4.829 -1.021 19.701 1.00 95.00 84 ALA A N 1
ATOM 674 C CA . ALA A 1 84 ? -4.019 -1.826 20.618 1.00 95.00 84 ALA A CA 1
ATOM 675 C C . ALA A 1 84 ? -3.857 -1.186 22.011 1.00 95.00 84 ALA A C 1
ATOM 677 O O . ALA A 1 84 ? -3.689 -1.904 22.993 1.00 95.00 84 ALA A O 1
ATOM 678 N N . LEU A 1 85 ? -3.949 0.144 22.108 1.00 97.62 85 LEU A N 1
ATOM 679 C CA . LEU A 1 85 ? -3.994 0.882 23.374 1.00 97.62 85 LEU A CA 1
ATOM 680 C C . LEU A 1 85 ? -5.395 0.928 24.012 1.00 97.62 85 LEU A C 1
ATOM 682 O O . LEU A 1 85 ? -5.557 1.501 25.087 1.00 97.62 85 LEU A O 1
ATOM 686 N N . GLY A 1 86 ? -6.412 0.345 23.371 1.00 96.94 86 GLY A N 1
ATOM 687 C CA . GLY A 1 86 ? -7.806 0.435 23.810 1.00 96.94 86 GLY A CA 1
ATOM 688 C C . GLY A 1 86 ? -8.469 1.779 23.492 1.00 96.94 86 GLY A C 1
ATOM 689 O O . GLY A 1 86 ? -9.551 2.065 24.004 1.00 96.94 86 GLY A O 1
ATOM 690 N N . GLU A 1 87 ? -7.849 2.613 22.655 1.00 97.06 87 GLU A N 1
ATOM 691 C CA . GLU A 1 87 ? -8.423 3.886 22.228 1.00 97.06 87 GLU A CA 1
ATOM 692 C C . GLU A 1 87 ? -9.471 3.691 21.125 1.00 97.06 87 GLU A C 1
ATOM 694 O O . GLU A 1 87 ? -9.355 2.831 20.246 1.00 97.06 87 GLU A O 1
ATOM 699 N N . SER A 1 88 ? -10.491 4.552 21.121 1.00 93.38 88 SER A N 1
ATOM 700 C CA . SER A 1 88 ? -11.471 4.591 20.037 1.00 93.38 88 SER A CA 1
ATOM 701 C C . SER A 1 88 ? -10.864 5.183 18.765 1.00 93.38 88 SER A C 1
ATOM 703 O O . SER A 1 88 ? -10.248 6.251 18.798 1.00 93.38 88 SER A O 1
ATOM 705 N N . VAL A 1 89 ? -11.128 4.549 17.624 1.00 93.94 89 VAL A N 1
ATOM 706 C CA . VAL A 1 89 ? -10.747 5.059 16.304 1.00 93.94 89 VAL A CA 1
ATOM 707 C C . VAL A 1 89 ? -11.992 5.368 15.483 1.00 93.94 89 VAL A C 1
ATOM 709 O O . VAL A 1 89 ? -12.845 4.507 15.275 1.00 93.94 89 VAL A O 1
ATOM 712 N N . SER A 1 90 ? -12.087 6.603 14.991 1.00 92.44 90 SER A N 1
ATOM 713 C CA . SER A 1 90 ? -13.179 7.019 14.110 1.00 92.44 90 SER A CA 1
ATOM 714 C C . SER 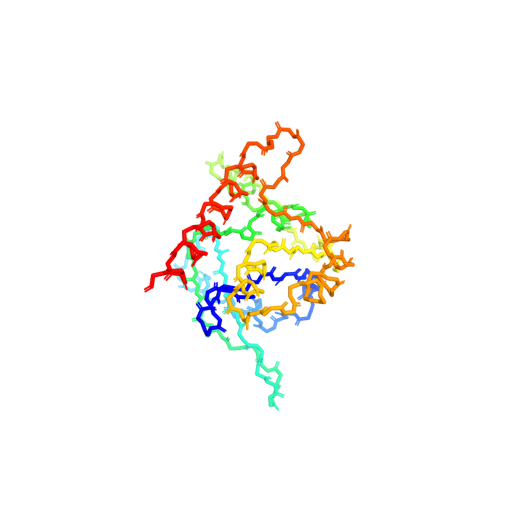A 1 90 ? -13.014 6.425 12.705 1.00 92.44 90 SER A C 1
ATOM 716 O O . SER A 1 90 ? -11.907 6.460 12.159 1.00 92.44 90 SER A O 1
ATOM 718 N N . PRO A 1 91 ? -14.095 5.939 12.068 1.00 90.94 91 PRO A N 1
ATOM 719 C CA . PRO A 1 91 ? -14.046 5.477 10.686 1.00 90.94 91 PRO A CA 1
ATOM 720 C C . PRO A 1 91 ? -13.655 6.601 9.720 1.00 90.94 91 PRO A C 1
ATOM 722 O O . PRO A 1 91 ? -14.227 7.692 9.759 1.00 90.94 91 PRO A O 1
ATOM 725 N N . ILE A 1 92 ? -12.734 6.313 8.801 1.00 91.62 92 ILE A N 1
ATOM 726 C CA . ILE A 1 92 ? -12.358 7.234 7.724 1.00 91.62 92 ILE A CA 1
ATOM 727 C C . ILE A 1 92 ? -13.221 6.920 6.501 1.00 91.62 92 ILE A C 1
ATOM 729 O O . ILE A 1 92 ? -13.115 5.845 5.919 1.00 91.62 92 ILE A O 1
ATOM 733 N N . ARG A 1 93 ? -14.094 7.859 6.118 1.00 88.69 93 ARG A N 1
ATOM 734 C CA . ARG A 1 93 ? -15.020 7.707 4.973 1.00 88.69 93 ARG A CA 1
ATOM 735 C C . ARG A 1 93 ? -14.615 8.506 3.735 1.00 88.69 93 ARG A C 1
ATOM 737 O O . ARG A 1 93 ? -15.208 8.340 2.676 1.00 88.69 93 ARG A O 1
ATOM 744 N N . SER A 1 94 ? -13.609 9.363 3.862 1.00 91.62 94 SER A N 1
ATOM 745 C CA . SER A 1 94 ? -13.089 10.197 2.781 1.00 91.62 94 SER A CA 1
ATOM 746 C C . SER A 1 94 ? -11.578 10.319 2.900 1.00 91.62 94 SER A C 1
ATOM 748 O O . SER A 1 94 ? -11.057 10.501 3.999 1.00 91.62 94 SER A O 1
ATOM 750 N N . TYR A 1 95 ? -10.889 10.266 1.768 1.00 95.75 95 TYR A N 1
ATOM 751 C CA . TYR A 1 95 ? -9.441 10.402 1.663 1.00 95.75 95 TYR A CA 1
ATOM 752 C C . TYR A 1 95 ? -9.082 11.083 0.341 1.00 95.75 95 TYR A C 1
ATOM 754 O O . TYR A 1 95 ? -9.934 11.274 -0.528 1.00 95.75 95 TYR A O 1
ATOM 762 N N . LYS A 1 96 ? -7.817 11.475 0.184 1.00 96.75 96 LYS A N 1
ATOM 763 C CA . LYS A 1 96 ? -7.321 12.114 -1.038 1.00 96.75 96 LYS A CA 1
ATOM 764 C C . LYS A 1 96 ? -7.320 11.099 -2.183 1.00 96.75 96 LYS A C 1
ATOM 766 O O . LYS A 1 96 ? -6.546 10.140 -2.171 1.00 96.75 96 LYS A O 1
ATOM 771 N N . THR A 1 97 ? -8.168 11.323 -3.180 1.00 96.38 97 THR A N 1
ATOM 772 C CA . THR A 1 97 ? -8.230 10.528 -4.414 1.00 96.38 97 THR A CA 1
ATOM 773 C C . THR A 1 97 ? -7.330 11.132 -5.499 1.00 96.38 97 THR A C 1
ATOM 775 O O . THR A 1 97 ? -6.792 12.234 -5.341 1.00 96.38 97 THR A O 1
ATOM 778 N N . GLY A 1 98 ? -7.091 10.386 -6.580 1.00 94.81 98 GLY A N 1
ATOM 779 C CA . GLY A 1 98 ? -6.232 10.796 -7.695 1.00 94.81 98 GLY A CA 1
ATOM 780 C C . GLY A 1 98 ? -4.744 10.895 -7.345 1.00 94.81 98 GLY A C 1
ATOM 781 O O . GLY A 1 98 ? -3.943 11.334 -8.170 1.00 94.81 98 GLY A O 1
ATOM 782 N N . GLN A 1 99 ? -4.350 10.490 -6.134 1.00 94.50 99 GLN A N 1
ATOM 783 C CA . GLN A 1 99 ? -2.947 10.443 -5.742 1.00 94.50 99 GLN A CA 1
ATOM 784 C C . GLN A 1 99 ? -2.283 9.293 -6.480 1.00 94.50 99 GLN A C 1
ATOM 786 O O . GLN A 1 99 ? -2.878 8.232 -6.638 1.00 94.50 99 GLN A O 1
ATOM 791 N N . THR A 1 100 ? -1.055 9.505 -6.937 1.00 93.12 100 THR A N 1
ATOM 792 C CA . THR A 1 100 ? -0.308 8.509 -7.705 1.00 93.12 100 THR A CA 1
ATOM 793 C C . THR A 1 100 ? 0.954 8.132 -6.949 1.00 93.12 100 THR A C 1
ATOM 795 O O . THR A 1 100 ? 1.676 9.015 -6.482 1.00 93.12 100 THR A O 1
ATOM 798 N N . LEU A 1 101 ? 1.249 6.837 -6.862 1.00 91.81 101 LEU A N 1
ATOM 799 C CA . LEU A 1 101 ? 2.534 6.335 -6.388 1.00 91.81 101 LEU A CA 1
ATOM 800 C C . LEU A 1 101 ? 3.131 5.384 -7.420 1.00 91.81 101 LEU A C 1
ATOM 802 O O . LEU A 1 101 ? 2.463 4.471 -7.901 1.00 91.81 101 LEU A O 1
ATOM 806 N N . ILE A 1 102 ? 4.397 5.615 -7.760 1.00 89.44 102 ILE A N 1
ATOM 807 C CA . ILE A 1 102 ? 5.150 4.782 -8.694 1.00 89.44 102 ILE A CA 1
ATOM 808 C C . ILE A 1 102 ? 6.341 4.173 -7.958 1.00 89.44 102 ILE A C 1
ATOM 810 O O . ILE A 1 102 ? 7.040 4.852 -7.207 1.00 89.44 102 ILE A O 1
ATOM 814 N N . HIS A 1 103 ? 6.599 2.889 -8.195 1.00 88.31 103 HIS A N 1
ATOM 815 C CA . HIS A 1 103 ? 7.798 2.191 -7.754 1.00 88.31 103 HIS A CA 1
ATOM 816 C C . HIS A 1 103 ? 8.843 2.171 -8.891 1.00 88.31 103 HIS A C 1
ATOM 818 O O . HIS A 1 103 ? 8.930 1.188 -9.642 1.00 88.31 103 HIS A O 1
ATOM 824 N N . PRO A 1 104 ? 9.680 3.224 -9.028 1.00 81.12 104 PRO A N 1
ATOM 825 C CA . PRO A 1 104 ? 10.511 3.456 -10.217 1.00 81.12 104 PRO A CA 1
ATOM 826 C C . PRO A 1 104 ? 11.487 2.320 -10.521 1.00 81.12 104 PRO A C 1
ATOM 828 O O . PRO A 1 104 ? 11.834 2.071 -11.674 1.00 81.12 104 PRO A O 1
ATOM 831 N N . PHE A 1 105 ? 11.947 1.611 -9.492 1.00 80.00 105 PHE A N 1
ATOM 832 C CA . PHE A 1 105 ? 12.995 0.609 -9.647 1.00 80.00 105 PHE A CA 1
ATOM 833 C C . PHE A 1 105 ? 12.528 -0.651 -10.378 1.00 80.00 105 PHE A C 1
ATOM 835 O O . PHE A 1 105 ? 13.329 -1.253 -11.090 1.00 80.00 105 PHE A O 1
ATOM 842 N N . TYR A 1 106 ? 11.249 -1.027 -10.259 1.00 80.62 106 TYR A N 1
ATOM 843 C CA . TYR A 1 106 ? 10.715 -2.171 -11.006 1.00 80.62 106 TYR A CA 1
ATOM 844 C C . TYR A 1 106 ? 10.602 -1.841 -12.490 1.00 80.62 106 TYR A C 1
ATOM 846 O O . TYR A 1 106 ? 10.942 -2.667 -13.337 1.00 80.62 106 TYR A O 1
ATOM 854 N N . ASP A 1 107 ? 10.191 -0.618 -12.816 1.00 80.44 107 ASP A N 1
ATOM 855 C CA . ASP A 1 107 ? 10.092 -0.181 -14.207 1.00 80.44 107 ASP A CA 1
ATOM 856 C C . ASP A 1 107 ? 11.465 0.023 -14.837 1.00 80.44 107 ASP A C 1
ATOM 858 O O . ASP A 1 107 ? 11.680 -0.391 -15.975 1.00 80.44 107 ASP A O 1
ATOM 862 N N . LEU A 1 108 ? 12.440 0.540 -14.083 1.00 78.50 108 LEU A N 1
ATOM 863 C CA . LEU A 1 108 ? 13.820 0.614 -14.550 1.00 78.50 108 LEU A CA 1
ATOM 864 C C . LEU A 1 108 ? 14.397 -0.783 -14.828 1.00 78.50 108 LEU A C 1
ATOM 866 O O . LEU A 1 108 ? 14.976 -0.999 -15.890 1.00 78.50 108 LEU A O 1
ATOM 870 N N . GLN A 1 109 ? 14.206 -1.758 -13.932 1.00 79.25 109 GLN A N 1
ATOM 871 C CA . GLN A 1 109 ? 14.647 -3.141 -14.164 1.00 79.25 109 GLN A CA 1
ATOM 872 C C . GLN A 1 109 ? 13.996 -3.764 -15.403 1.00 79.25 109 GLN A C 1
ATOM 874 O O . GLN A 1 109 ? 14.688 -4.428 -16.179 1.00 79.25 109 GLN A O 1
ATOM 879 N N . ALA A 1 110 ? 12.700 -3.517 -15.613 1.00 80.38 110 ALA A N 1
ATOM 880 C CA . ALA A 1 110 ? 11.976 -3.952 -16.803 1.00 80.38 110 ALA A CA 1
ATOM 881 C C . ALA A 1 110 ? 12.566 -3.335 -18.079 1.00 80.38 110 ALA A C 1
ATOM 883 O O . ALA A 1 110 ? 12.892 -4.059 -19.017 1.00 80.38 110 ALA A O 1
ATOM 884 N N . CYS A 1 111 ? 12.801 -2.019 -18.088 1.00 77.06 111 CYS A N 1
ATOM 885 C CA . CYS A 1 111 ? 13.417 -1.322 -19.220 1.00 77.06 111 CYS A CA 1
ATOM 886 C C . CYS A 1 111 ? 14.796 -1.898 -19.564 1.00 77.06 111 CYS A C 1
ATOM 888 O O . CYS A 1 111 ? 15.101 -2.139 -20.729 1.00 77.06 111 CYS A O 1
ATOM 890 N N . LEU A 1 112 ? 15.617 -2.165 -18.545 1.00 76.00 112 LEU A N 1
ATOM 891 C CA . LEU A 1 112 ? 16.952 -2.743 -18.715 1.00 76.00 112 LEU A CA 1
ATOM 892 C C . LEU A 1 112 ? 16.910 -4.202 -19.199 1.00 76.00 112 LEU A C 1
ATOM 894 O O . LEU A 1 112 ? 17.892 -4.678 -19.767 1.00 76.00 112 LEU A O 1
ATOM 898 N N . ALA A 1 113 ? 15.814 -4.925 -18.954 1.00 77.00 113 ALA A N 1
ATOM 899 C CA . ALA A 1 113 ? 15.623 -6.297 -19.418 1.00 77.00 113 ALA A CA 1
ATOM 900 C C . ALA A 1 113 ? 15.140 -6.374 -20.879 1.00 77.00 113 ALA A C 1
ATOM 902 O O . ALA A 1 113 ? 15.572 -7.271 -21.595 1.00 77.00 113 ALA A O 1
ATOM 903 N N . ILE A 1 114 ? 14.303 -5.431 -21.333 1.00 73.69 114 ILE A N 1
ATOM 904 C CA . ILE A 1 114 ? 13.693 -5.442 -22.680 1.00 73.69 114 ILE A CA 1
ATOM 905 C C . ILE A 1 114 ? 14.685 -5.041 -23.794 1.00 73.69 114 ILE A C 1
ATOM 907 O O . ILE A 1 114 ? 14.512 -5.451 -24.939 1.00 73.69 114 ILE A O 1
ATOM 911 N N . GLY A 1 115 ? 15.755 -4.291 -23.496 1.00 67.56 115 GLY A N 1
ATOM 912 C CA . GLY A 1 115 ? 16.832 -4.008 -24.462 1.00 67.56 115 GLY A CA 1
ATOM 913 C C . GLY A 1 115 ? 16.995 -2.529 -24.864 1.00 67.56 115 GLY A C 1
ATOM 914 O O . GLY A 1 115 ? 16.526 -1.637 -24.160 1.00 67.56 115 GLY A O 1
ATOM 915 N N . PRO A 1 116 ? 17.729 -2.233 -25.959 1.00 54.91 116 PRO A N 1
ATOM 916 C CA . PRO A 1 116 ? 18.586 -1.042 -26.083 1.00 54.91 116 PRO A CA 1
ATOM 917 C C . PRO A 1 116 ? 17.889 0.315 -26.274 1.00 54.91 116 PRO A C 1
ATOM 919 O O . PRO A 1 116 ? 18.565 1.338 -26.270 1.00 54.91 116 PRO A O 1
ATOM 922 N N . ASN A 1 117 ? 16.558 0.389 -26.348 1.00 64.06 117 ASN A N 1
ATOM 923 C CA . ASN A 1 117 ? 15.839 1.672 -26.420 1.00 64.06 117 ASN A CA 1
ATOM 924 C C . ASN A 1 117 ? 15.603 2.312 -25.038 1.00 64.06 117 ASN A C 1
ATOM 926 O O . ASN A 1 117 ? 14.572 2.941 -24.786 1.00 64.06 117 ASN A O 1
ATOM 930 N N . LEU A 1 118 ? 16.588 2.178 -24.148 1.00 64.75 118 LEU A N 1
ATOM 931 C CA . LEU A 1 118 ? 16.560 2.672 -22.776 1.00 64.75 118 LEU A CA 1
ATOM 932 C C . LEU A 1 118 ? 16.275 4.188 -22.676 1.00 64.75 118 LEU A C 1
ATOM 934 O O . LEU A 1 118 ? 15.433 4.547 -21.858 1.00 64.75 118 LEU A O 1
ATOM 938 N N . PRO A 1 119 ? 16.848 5.084 -23.510 1.00 66.25 119 PRO A N 1
ATOM 939 C CA . PRO A 1 119 ? 16.543 6.518 -23.434 1.00 66.25 119 PRO A CA 1
ATOM 940 C C . PRO A 1 119 ? 15.078 6.839 -23.754 1.00 66.25 119 PRO A C 1
ATOM 942 O O . PRO A 1 119 ? 14.456 7.667 -23.093 1.00 66.25 119 PRO A O 1
ATOM 945 N N . ARG A 1 120 ? 14.494 6.140 -24.738 1.00 67.56 120 ARG A N 1
ATOM 946 C CA . ARG A 1 120 ? 13.085 6.304 -25.127 1.00 67.56 120 ARG A CA 1
ATOM 947 C C . ARG A 1 120 ? 12.140 5.724 -24.079 1.00 67.56 120 ARG A C 1
ATOM 949 O O . ARG A 1 120 ? 11.082 6.297 -23.831 1.00 67.56 120 ARG A O 1
ATOM 956 N N . ALA A 1 121 ? 12.527 4.603 -23.470 1.00 64.88 121 ALA A N 1
ATOM 957 C CA . ALA A 1 121 ? 11.798 4.006 -22.363 1.00 64.88 121 ALA A CA 1
ATOM 958 C C . ALA A 1 121 ? 11.809 4.953 -21.155 1.00 64.88 121 ALA A C 1
ATOM 960 O O . ALA A 1 121 ? 10.744 5.381 -20.728 1.00 64.88 121 ALA A O 1
ATOM 961 N N . ILE A 1 122 ? 12.987 5.394 -20.698 1.00 66.56 122 ILE A N 1
ATOM 962 C CA . ILE A 1 122 ? 13.143 6.362 -19.600 1.00 66.56 122 ILE A CA 1
ATOM 963 C C . ILE A 1 122 ? 12.346 7.644 -19.872 1.00 66.56 122 ILE A C 1
ATOM 965 O O . ILE A 1 122 ? 11.594 8.079 -19.005 1.00 66.56 122 ILE A O 1
ATOM 969 N N . GLY A 1 123 ? 12.429 8.207 -21.084 1.00 67.50 123 GLY A N 1
ATOM 970 C CA . GLY A 1 123 ? 11.697 9.421 -21.464 1.00 67.50 123 GLY A CA 1
ATOM 971 C C . GLY A 1 123 ? 10.177 9.320 -21.288 1.00 67.50 123 GLY A C 1
ATOM 972 O O . GLY A 1 123 ? 9.543 10.298 -20.899 1.00 67.50 123 GLY A O 1
ATOM 973 N N . ARG A 1 124 ? 9.589 8.132 -21.494 1.00 65.44 124 ARG A N 1
ATOM 974 C CA . ARG A 1 124 ? 8.158 7.881 -21.240 1.00 65.44 124 ARG A CA 1
ATOM 975 C C . ARG A 1 124 ? 7.815 7.804 -19.749 1.00 65.44 124 ARG A C 1
ATOM 977 O O . ARG A 1 124 ? 6.694 8.137 -19.381 1.00 65.44 124 ARG A O 1
ATOM 984 N N . PHE A 1 125 ? 8.761 7.401 -18.900 1.00 66.19 125 PHE A N 1
ATOM 985 C CA . PHE A 1 125 ? 8.552 7.276 -17.453 1.00 66.19 125 PHE A CA 1
ATOM 986 C C . PHE A 1 125 ? 8.841 8.569 -16.680 1.00 66.19 125 PHE A C 1
ATOM 988 O O . PHE A 1 125 ? 8.282 8.759 -15.605 1.00 66.19 125 PHE A O 1
ATOM 995 N N . LEU A 1 126 ? 9.657 9.486 -17.212 1.00 67.69 126 LEU A N 1
ATOM 996 C CA . LEU A 1 126 ? 10.054 10.704 -16.492 1.00 67.69 126 LEU A CA 1
ATOM 997 C C . LEU A 1 126 ? 8.873 11.622 -16.141 1.00 67.69 126 LEU A C 1
ATOM 999 O O . LEU A 1 126 ? 8.813 12.128 -15.026 1.00 67.69 126 LEU A O 1
ATOM 1003 N N . SER A 1 127 ? 7.914 11.823 -17.051 1.00 69.00 127 SER A N 1
ATOM 1004 C CA . SER A 1 127 ? 6.796 12.746 -16.794 1.00 69.00 127 SER A CA 1
ATOM 1005 C C . SER A 1 127 ? 5.859 12.268 -15.665 1.00 69.00 127 SER A C 1
ATOM 1007 O O . SER A 1 127 ? 5.589 13.069 -14.766 1.00 69.00 127 SER A O 1
ATOM 1009 N N . PRO A 1 128 ? 5.418 10.991 -15.623 1.00 70.62 128 PRO A N 1
ATOM 1010 C CA . PRO A 1 128 ? 4.670 10.456 -14.481 1.00 70.62 128 PRO A CA 1
ATOM 1011 C C . PRO A 1 128 ? 5.475 10.429 -13.176 1.00 70.62 128 PRO A C 1
ATOM 1013 O O . PRO A 1 128 ? 4.930 10.738 -12.120 1.00 70.62 128 PRO A O 1
ATOM 1016 N N . LEU A 1 129 ? 6.774 10.109 -13.240 1.00 72.62 129 LEU A N 1
ATOM 1017 C CA . LEU A 1 129 ? 7.646 10.035 -12.060 1.00 72.62 129 LEU A CA 1
ATOM 1018 C C . LEU A 1 129 ? 7.818 11.378 -11.345 1.00 72.62 129 LEU A C 1
ATOM 1020 O O . LEU A 1 129 ? 7.967 11.394 -10.131 1.00 72.62 129 LEU A O 1
ATOM 1024 N N . LEU A 1 130 ? 7.784 12.495 -12.076 1.00 73.81 130 LEU A N 1
ATOM 1025 C CA . LEU A 1 130 ? 7.897 13.831 -11.483 1.00 73.81 130 LEU A CA 1
ATOM 1026 C C . LEU A 1 130 ? 6.655 14.242 -10.681 1.00 73.81 130 LEU A C 1
ATOM 1028 O O . LEU A 1 130 ? 6.749 15.111 -9.820 1.00 73.81 130 LEU A O 1
ATOM 1032 N N . LYS A 1 131 ? 5.491 13.656 -10.985 1.00 78.00 131 LYS A N 1
ATOM 1033 C CA . LYS A 1 131 ? 4.210 13.989 -10.341 1.00 78.00 131 LYS A CA 1
ATOM 1034 C C . LYS A 1 131 ? 3.772 12.955 -9.305 1.00 78.00 131 LYS A C 1
ATOM 1036 O O . LYS A 1 131 ? 2.963 13.276 -8.440 1.00 78.00 131 LYS A O 1
ATOM 1041 N N . ALA A 1 132 ? 4.262 11.723 -9.410 1.00 85.56 132 ALA A N 1
ATOM 1042 C CA . ALA A 1 132 ? 3.924 10.643 -8.499 1.00 85.56 132 ALA A CA 1
ATOM 1043 C C . ALA A 1 132 ? 4.805 10.658 -7.244 1.00 85.56 132 ALA A C 1
ATOM 1045 O O . ALA A 1 132 ? 5.999 10.951 -7.295 1.00 85.56 132 ALA A O 1
ATOM 1046 N N . GLY A 1 133 ? 4.224 10.251 -6.118 1.00 87.50 133 GLY A N 1
ATOM 1047 C CA . GLY A 1 133 ? 5.005 9.848 -4.958 1.00 87.50 133 GLY A CA 1
ATOM 1048 C C . GLY A 1 133 ? 5.820 8.592 -5.264 1.00 87.50 133 GLY A C 1
ATOM 1049 O O . GLY A 1 133 ? 5.526 7.839 -6.195 1.00 87.50 133 GLY A O 1
ATOM 1050 N N . GLN A 1 134 ? 6.835 8.336 -4.446 1.00 87.12 134 GLN A N 1
ATOM 1051 C CA . GLN A 1 134 ? 7.645 7.131 -4.557 1.00 87.12 134 GLN A CA 1
ATOM 1052 C C . GLN A 1 134 ? 7.936 6.542 -3.158 1.00 87.12 134 GLN A C 1
ATOM 1054 O O . GLN A 1 134 ? 7.913 7.298 -2.177 1.00 87.12 134 GLN A O 1
ATOM 1059 N N . PRO A 1 135 ? 8.125 5.210 -3.036 1.00 88.31 135 PRO A N 1
ATOM 1060 C CA . PRO A 1 135 ? 8.096 4.528 -1.736 1.00 88.31 135 PRO A CA 1
ATOM 1061 C C . PRO A 1 135 ? 9.457 4.317 -1.045 1.00 88.31 135 PRO A C 1
ATOM 1063 O O . PRO A 1 135 ? 9.487 3.762 0.044 1.00 88.31 135 PRO A O 1
ATOM 1066 N N . VAL A 1 136 ? 10.586 4.687 -1.654 1.00 87.88 136 VAL A N 1
ATOM 1067 C CA . VAL A 1 136 ? 11.942 4.312 -1.185 1.00 87.88 136 VAL A CA 1
ATOM 1068 C C . VAL A 1 136 ? 12.816 5.507 -0.7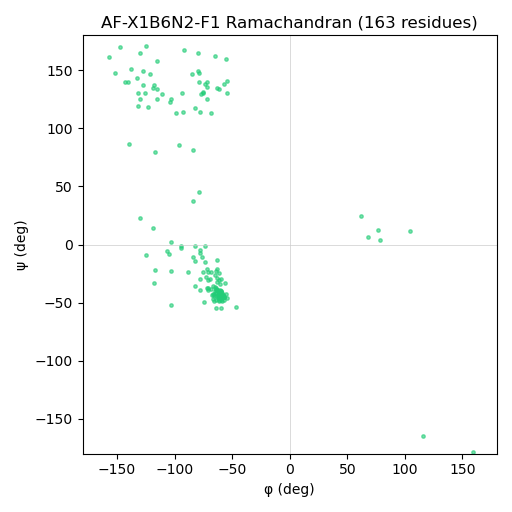86 1.00 87.88 136 VAL A C 1
ATOM 1070 O O . VAL A 1 136 ? 13.680 5.380 0.071 1.00 87.88 136 VAL A O 1
ATOM 1073 N N . PHE A 1 137 ? 12.660 6.653 -1.437 1.00 87.50 137 PHE A N 1
ATOM 1074 C CA . PHE A 1 137 ? 13.395 7.878 -1.147 1.00 87.50 137 PHE A CA 1
ATOM 1075 C C . PHE A 1 137 ? 12.584 8.736 -0.192 1.00 87.50 137 PHE A C 1
ATOM 1077 O O . PHE A 1 137 ? 11.423 9.055 -0.455 1.00 87.50 137 PHE A O 1
ATOM 1084 N N . SER A 1 138 ? 13.259 9.170 0.858 1.00 87.62 138 SER A N 1
ATOM 1085 C CA . SER A 1 138 ? 12.853 10.264 1.718 1.00 87.62 138 SER A CA 1
ATOM 1086 C C . SER A 1 138 ? 14.017 11.245 1.812 1.00 87.62 138 SER A C 1
ATOM 1088 O O . SER A 1 138 ? 15.178 10.842 1.734 1.00 87.62 138 SER A O 1
ATOM 1090 N N . TRP A 1 139 ? 13.716 12.530 1.986 1.00 87.88 139 TRP A N 1
ATOM 1091 C CA . TRP A 1 139 ? 14.746 13.525 2.291 1.00 87.88 139 TRP A CA 1
ATOM 1092 C C . TRP A 1 139 ? 15.328 13.338 3.694 1.00 87.88 139 TRP A C 1
ATOM 1094 O O . TRP A 1 139 ? 16.500 13.627 3.906 1.00 87.88 139 TRP A O 1
ATOM 1104 N N . GLU A 1 140 ? 14.527 12.821 4.626 1.00 93.31 140 GLU A N 1
ATOM 1105 C CA . GLU A 1 140 ? 14.937 12.560 6.010 1.00 93.31 140 GLU A CA 1
ATOM 1106 C C . GLU A 1 140 ? 15.772 11.278 6.133 1.00 93.31 140 GLU A C 1
ATOM 1108 O O . GLU A 1 140 ? 16.658 11.195 6.979 1.00 93.31 140 GLU A O 1
ATOM 1113 N N . ASP A 1 141 ? 15.532 10.302 5.251 1.00 92.25 141 ASP A N 1
ATOM 1114 C CA . ASP A 1 141 ? 16.322 9.072 5.155 1.00 92.25 141 ASP A CA 1
ATOM 1115 C C . ASP A 1 141 ? 16.547 8.671 3.684 1.00 92.25 141 ASP A C 1
ATOM 1117 O O . ASP A 1 141 ? 15.774 7.901 3.099 1.00 92.25 141 ASP A O 1
ATOM 1121 N N . PRO A 1 142 ? 17.600 9.199 3.036 1.00 92.94 142 PRO A N 1
ATOM 1122 C CA . PRO A 1 142 ? 17.873 8.913 1.630 1.00 92.94 142 PRO A CA 1
ATOM 1123 C C . PRO A 1 142 ? 18.663 7.608 1.419 1.00 92.94 142 PRO A C 1
ATOM 1125 O O . PRO A 1 142 ? 18.801 7.139 0.281 1.00 92.94 142 PRO A O 1
ATOM 1128 N N . LEU A 1 143 ? 19.207 6.999 2.482 1.00 94.62 143 LEU A N 1
ATOM 1129 C CA . LEU A 1 143 ? 20.086 5.825 2.393 1.00 94.62 143 LEU A CA 1
ATOM 1130 C C . LEU A 1 143 ? 19.436 4.602 1.718 1.00 94.62 143 LEU A C 1
ATOM 1132 O O . LEU A 1 143 ? 20.124 3.952 0.913 1.00 94.62 143 LEU A O 1
ATOM 1136 N N . PRO A 1 144 ? 18.147 4.277 1.952 1.00 91.25 144 PRO A N 1
ATOM 1137 C CA . PRO A 1 144 ? 17.479 3.180 1.258 1.00 91.25 144 PRO A CA 1
ATOM 1138 C C . PRO A 1 144 ? 17.515 3.346 -0.265 1.00 91.25 144 PRO A C 1
ATOM 1140 O O . PRO A 1 144 ? 17.894 2.414 -0.983 1.00 91.25 144 PRO A O 1
ATOM 1143 N N . ALA A 1 145 ? 17.225 4.549 -0.769 1.00 89.19 145 ALA A N 1
ATOM 1144 C CA . ALA A 1 145 ? 17.253 4.838 -2.200 1.00 89.19 145 ALA A CA 1
ATOM 1145 C C . ALA A 1 145 ? 18.658 4.663 -2.793 1.00 89.19 145 ALA A C 1
ATOM 1147 O O . ALA A 1 145 ? 18.817 4.013 -3.832 1.00 89.19 145 ALA A O 1
ATOM 1148 N N . PHE A 1 146 ? 19.697 5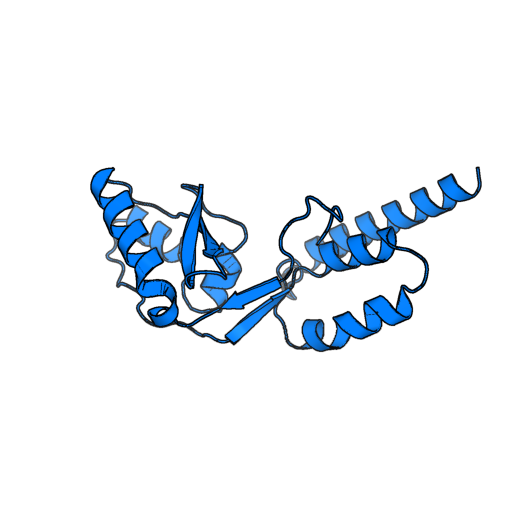.151 -2.108 1.00 90.56 146 PHE A N 1
ATOM 1149 C CA . PHE A 1 146 ? 21.084 4.955 -2.541 1.00 90.56 146 PHE A CA 1
ATOM 1150 C C . PHE A 1 146 ? 21.478 3.475 -2.598 1.00 90.56 146 PHE A C 1
ATOM 1152 O O . PHE A 1 146 ? 22.134 3.036 -3.550 1.00 90.56 146 PHE A O 1
ATOM 1159 N N . ARG A 1 147 ? 21.059 2.670 -1.61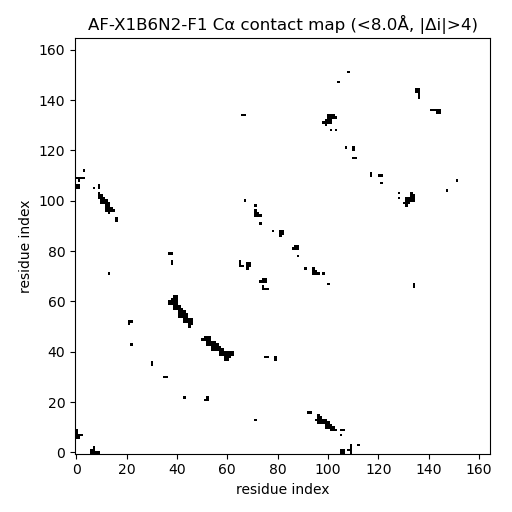4 1.00 91.12 147 ARG A N 1
ATOM 1160 C CA . ARG A 1 147 ? 21.349 1.229 -1.586 1.00 91.12 147 ARG A CA 1
ATOM 1161 C C . ARG A 1 147 ? 20.678 0.487 -2.741 1.00 91.12 147 ARG A C 1
ATOM 1163 O O . ARG A 1 147 ? 21.308 -0.385 -3.353 1.00 91.12 147 ARG A O 1
ATOM 1170 N N . VAL A 1 148 ? 19.437 0.842 -3.071 1.00 87.19 148 VAL A N 1
ATOM 1171 C CA . VAL A 1 148 ? 18.734 0.279 -4.232 1.00 87.19 148 VAL A CA 1
ATOM 1172 C C . VAL A 1 148 ? 19.452 0.663 -5.527 1.00 87.19 148 VAL A C 1
A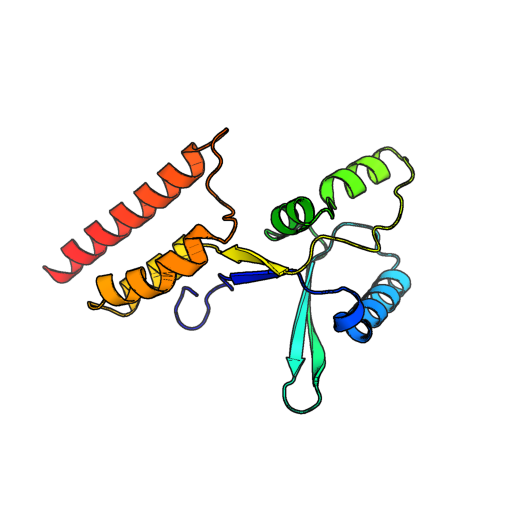TOM 1174 O O . VAL A 1 148 ? 19.782 -0.220 -6.321 1.00 87.19 148 VAL A O 1
ATOM 1177 N N . MET A 1 149 ? 19.814 1.938 -5.699 1.00 84.81 149 MET A N 1
ATOM 1178 C CA . MET A 1 149 ? 20.567 2.410 -6.870 1.00 84.81 149 MET A CA 1
ATOM 1179 C C . MET A 1 149 ? 21.907 1.684 -7.042 1.00 84.81 149 MET A C 1
ATOM 1181 O O . MET A 1 149 ? 22.229 1.219 -8.137 1.00 84.81 149 MET A O 1
ATOM 1185 N N . LYS A 1 150 ? 22.666 1.495 -5.956 1.00 88.75 150 LYS A N 1
ATOM 1186 C CA . LYS A 1 150 ? 23.929 0.738 -5.970 1.00 88.75 150 LYS A CA 1
ATOM 1187 C C . LYS A 1 150 ? 23.728 -0.714 -6.409 1.00 88.75 150 LYS A C 1
ATOM 1189 O O . LYS A 1 150 ? 24.558 -1.266 -7.132 1.00 88.75 150 LYS A O 1
ATOM 1194 N N . THR A 1 151 ? 22.636 -1.341 -5.976 1.00 86.12 151 THR A N 1
ATOM 1195 C CA . THR A 1 151 ? 22.298 -2.727 -6.336 1.00 86.12 151 THR A CA 1
ATOM 1196 C C . THR A 1 151 ? 21.965 -2.841 -7.823 1.00 86.12 151 THR A C 1
ATOM 1198 O O . THR A 1 151 ? 22.478 -3.732 -8.501 1.00 86.12 151 THR A O 1
ATOM 1201 N N . LEU A 1 152 ? 21.190 -1.894 -8.356 1.00 81.50 152 LEU A N 1
ATOM 1202 C CA . LEU A 1 152 ? 20.874 -1.819 -9.783 1.00 81.50 152 LEU A CA 1
ATOM 1203 C C . LEU A 1 152 ? 22.124 -1.597 -10.641 1.00 81.50 152 LEU A C 1
ATOM 1205 O O . LEU A 1 152 ? 22.331 -2.323 -11.613 1.00 81.50 152 LEU A O 1
ATOM 1209 N N . ALA A 1 153 ? 22.991 -0.660 -10.248 1.00 84.25 153 ALA A N 1
ATOM 1210 C CA . ALA A 1 153 ? 24.245 -0.385 -10.946 1.00 84.25 153 ALA A CA 1
ATOM 1211 C C . ALA A 1 153 ? 25.154 -1.625 -11.004 1.00 84.25 153 ALA A C 1
ATOM 1213 O O . ALA A 1 153 ? 25.664 -1.979 -12.066 1.00 84.25 153 ALA A O 1
ATOM 1214 N N . ARG A 1 154 ? 25.298 -2.351 -9.887 1.00 83.69 154 ARG A N 1
ATOM 1215 C CA . ARG A 1 154 ? 26.046 -3.622 -9.846 1.00 83.69 154 ARG A CA 1
ATOM 1216 C C . ARG A 1 154 ? 25.444 -4.683 -10.766 1.00 83.69 154 ARG A C 1
ATOM 1218 O O . ARG A 1 154 ? 26.184 -5.381 -11.457 1.00 83.69 154 ARG A O 1
ATOM 1225 N N . GLY A 1 155 ? 24.115 -4.798 -10.789 1.00 79.00 155 GLY A N 1
ATOM 1226 C CA . GLY A 1 155 ? 23.407 -5.711 -11.688 1.00 79.00 155 GLY A CA 1
ATOM 1227 C C . GLY A 1 155 ? 23.678 -5.406 -13.163 1.00 79.00 155 GLY A C 1
ATOM 1228 O O . GLY A 1 155 ? 23.891 -6.328 -13.951 1.00 79.00 155 GLY A O 1
ATOM 1229 N N . LEU A 1 156 ? 23.740 -4.122 -13.522 1.00 76.44 156 LEU A N 1
ATOM 1230 C CA . LEU A 1 156 ? 24.072 -3.680 -14.875 1.00 76.44 156 LEU A CA 1
ATOM 1231 C C . LEU A 1 156 ? 25.507 -4.018 -15.267 1.00 76.44 156 LEU A C 1
ATOM 1233 O O . LEU A 1 156 ? 25.713 -4.632 -16.311 1.00 76.44 156 LEU A O 1
ATOM 1237 N N . VAL A 1 157 ? 26.481 -3.703 -14.409 1.00 80.62 157 VAL A N 1
ATOM 1238 C CA . VAL A 1 157 ? 27.897 -4.026 -14.653 1.00 80.62 157 VAL A CA 1
ATOM 1239 C C . VAL A 1 157 ? 28.087 -5.531 -14.860 1.00 80.62 157 VAL A C 1
ATOM 1241 O O . VAL A 1 157 ? 28.727 -5.945 -15.824 1.00 80.62 157 VAL A O 1
ATOM 1244 N N . ARG A 1 158 ? 27.471 -6.369 -14.013 1.00 79.38 158 ARG A N 1
ATOM 1245 C CA . ARG A 1 158 ? 27.554 -7.834 -14.138 1.00 79.38 158 ARG A CA 1
ATOM 1246 C C . ARG A 1 158 ? 26.951 -8.347 -15.450 1.00 79.38 158 ARG A C 1
ATOM 1248 O O . ARG A 1 158 ? 27.522 -9.241 -16.066 1.00 79.38 158 ARG A O 1
ATOM 1255 N N . ARG A 1 159 ? 25.817 -7.789 -15.893 1.00 72.19 159 ARG A N 1
ATOM 1256 C CA . ARG A 1 159 ? 25.200 -8.146 -17.184 1.00 72.19 159 ARG A CA 1
ATOM 1257 C C . ARG A 1 159 ? 26.093 -7.764 -18.365 1.00 72.19 159 ARG A C 1
ATOM 1259 O O . ARG A 1 159 ? 26.221 -8.566 -19.282 1.00 72.19 159 ARG A O 1
ATOM 1266 N N . SER A 1 160 ? 26.720 -6.588 -18.333 1.00 72.38 160 SER A N 1
ATOM 1267 C CA . SER A 1 160 ? 27.650 -6.154 -19.383 1.00 72.38 160 SER A CA 1
ATOM 1268 C C . SER A 1 160 ? 28.883 -7.055 -19.465 1.00 72.38 160 SER A C 1
ATOM 1270 O O . SER A 1 160 ? 29.244 -7.481 -20.554 1.00 72.38 160 SER A O 1
ATOM 1272 N N . LEU A 1 161 ? 29.478 -7.416 -18.322 1.00 75.44 161 LEU A N 1
ATOM 1273 C CA . LEU A 1 161 ? 30.620 -8.338 -18.270 1.00 75.44 161 LEU A CA 1
ATOM 1274 C C . LEU A 1 161 ? 30.269 -9.739 -18.791 1.00 75.44 161 LEU A C 1
ATOM 1276 O O . LEU A 1 161 ? 31.068 -10.344 -19.496 1.00 75.44 161 LEU A O 1
ATOM 1280 N N . ASN A 1 162 ? 29.069 -10.241 -18.487 1.00 72.19 162 ASN A N 1
ATOM 1281 C CA . ASN A 1 162 ? 28.606 -11.542 -18.976 1.00 72.19 162 ASN A CA 1
ATOM 1282 C C . ASN A 1 162 ? 28.257 -11.555 -20.473 1.00 72.19 162 ASN A C 1
ATOM 1284 O O . ASN A 1 162 ? 28.206 -12.631 -21.045 1.00 72.19 162 ASN A O 1
ATOM 1288 N N . ARG A 1 163 ? 27.984 -10.400 -21.098 1.00 65.31 163 ARG A N 1
ATOM 1289 C CA . ARG A 1 163 ? 27.762 -10.288 -22.554 1.00 65.31 163 ARG A CA 1
ATOM 1290 C C . ARG A 1 163 ? 29.063 -10.207 -23.362 1.00 65.31 163 ARG A C 1
ATOM 1292 O O . ARG A 1 163 ? 29.012 -10.313 -24.579 1.00 65.31 163 ARG A O 1
ATOM 1299 N N . LEU A 1 164 ? 30.190 -9.950 -22.695 1.00 60.97 164 LEU A N 1
ATOM 1300 C CA . LEU A 1 164 ? 31.534 -9.885 -23.284 1.00 60.97 164 LEU A CA 1
ATOM 1301 C C . LEU A 1 164 ? 32.292 -11.224 -23.187 1.00 60.97 164 LEU A C 1
ATOM 1303 O O . LEU A 1 164 ? 33.437 -11.302 -23.626 1.00 60.97 164 LEU A O 1
ATOM 1307 N N . ARG A 1 165 ? 31.676 -12.243 -22.579 1.00 52.56 165 ARG A N 1
ATOM 1308 C CA . ARG A 1 165 ? 32.126 -13.640 -22.548 1.00 52.56 165 ARG A CA 1
ATOM 1309 C C . ARG A 1 165 ? 31.248 -14.459 -23.478 1.00 52.56 165 ARG A C 1
ATOM 1311 O O . ARG A 1 165 ? 31.792 -15.416 -24.058 1.00 52.56 165 ARG A O 1
#

Secondary structure (DSSP, 8-state):
--STTTPPP-EEE---GGGGHHHHHHHHHHHHHTT--S--EEEEEE-TTT-PEEEEEEESS--TTHHHHHHHT--HHHHHHHHHTT-----------S-EEE-HHHHHHHHHHH-S-HHHHHHHHHHHHHHSB-SS--SS--HHHHHHHHHHHHHHHHHHHHH--

Mean predicted aligned error: 6.34 Å

Radius of gyration: 19.42 Å; Cα contacts (8 Å, |Δi|>4): 154; chains: 1; bounding box: 52×29×50 Å

pLDDT: mean 87.14, std 10.36, range [52.56, 98.0]

Solvent-accessible surface area (backbone atoms only — not comparable to full-atom values): 9867 Å² total; per-residue (Å²): 64,35,55,86,89,79,34,53,86,33,71,48,68,40,68,63,70,81,83,39,50,71,57,52,54,52,49,54,53,52,36,60,75,70,68,62,82,80,53,64,43,75,44,66,46,68,40,87,89,80,65,48,70,41,81,75,48,76,41,88,38,85,54,91,60,49,65,58,37,31,76,30,64,49,47,60,64,62,47,51,52,37,49,75,73,71,44,90,75,81,87,82,89,73,63,54,51,77,43,41,38,37,42,64,67,37,42,51,53,29,43,70,70,78,42,93,59,43,71,66,50,49,61,69,49,49,66,59,56,76,75,29,47,57,89,53,63,40,92,92,52,45,63,60,36,53,54,52,52,52,51,53,52,52,53,49,54,53,52,56,58,62,73,77,106

Foldseek 3Di:
DPPPPPDDDFKDFFAAPVLCVQVVVVVVVVCVVVVDDADKDWDWDQDPVPRDTHTDDIGRDDDLCQVVCVVQVRNRVVVRVCVVVVHDDDDDNDTRGGAMEGAVLRQLVNLVVVDDPNVVSVVVVVVVVVRHHYRQDDPVDRVRVVVSVVVVVVVNVVVVVVVVD

Sequence (165 aa):
MYPLEFGNSSLMVSVPLQDLGEACEYLDGFFRSIGYHGIFSAEFKKDQRDGVFRILEINARPWWFTEFAARCGVDVVTMAYKVALGESVSPIRSYKTGQTLIHPFYDLQACLAIGPNLPRAIGRFLSPLLKAGQPVFSWEDPLPAFRVMKTLARGLVRRSLNRLR